Protein AF-V4AQN7-F1 (afdb_monomer_lite)

InterPro domains:
  IPR039289 Mitochondrial intermembrane space import and assembly protein 40 [PTHR21622] (12-92)

Radius of gyration: 16.26 Å; chains: 1; bounding box: 41×46×27 Å

Structure (mmCIF, N/CA/C/O backbone):
data_AF-V4AQN7-F1
#
_entry.id   AF-V4AQN7-F1
#
loop_
_atom_site.group_PDB
_atom_site.id
_atom_site.type_symbol
_atom_site.label_atom_id
_atom_site.label_alt_id
_atom_site.label_comp_id
_atom_site.label_asym_id
_atom_site.label_entity_id
_atom_site.label_seq_id
_atom_site.pdbx_PDB_ins_code
_atom_site.Cartn_x
_atom_site.Cartn_y
_atom_site.Cartn_z
_atom_site.occupancy
_atom_site.B_iso_or_equiv
_atom_site.auth_seq_id
_atom_site.auth_comp_id
_atom_site.auth_asym_id
_atom_site.auth_atom_id
_atom_site.pdbx_PDB_model_num
ATOM 1 N N . MET A 1 1 ? -16.331 34.236 0.352 1.00 46.38 1 MET A N 1
ATOM 2 C CA . MET A 1 1 ? -17.014 33.174 -0.407 1.00 46.38 1 MET A CA 1
ATOM 3 C C . MET A 1 1 ? -15.989 32.079 -0.625 1.00 46.38 1 MET A C 1
ATOM 5 O O . MET A 1 1 ? -15.220 32.165 -1.564 1.00 46.38 1 MET A O 1
ATOM 9 N N . LEU A 1 2 ? -15.871 31.141 0.316 1.00 46.72 2 LEU A N 1
ATOM 10 C CA . LEU A 1 2 ? -15.239 29.861 -0.000 1.00 46.72 2 LEU A CA 1
ATOM 11 C C . LEU A 1 2 ? -16.274 29.140 -0.860 1.00 46.72 2 LEU A C 1
ATOM 13 O O . LEU A 1 2 ? -17.396 28.944 -0.392 1.00 46.72 2 LEU A O 1
ATOM 17 N N . ASP A 1 3 ? -15.952 28.907 -2.131 1.00 49.44 3 ASP A N 1
ATOM 18 C CA . ASP A 1 3 ? -16.867 28.296 -3.088 1.00 49.44 3 ASP A CA 1
ATOM 19 C C . ASP A 1 3 ? -17.449 27.007 -2.504 1.00 49.44 3 ASP A C 1
ATOM 21 O O . ASP A 1 3 ? -16.729 26.063 -2.172 1.00 49.44 3 ASP A O 1
ATOM 25 N N . LEU A 1 4 ? -18.778 26.977 -2.393 1.00 51.75 4 LEU A N 1
ATOM 26 C CA . LEU A 1 4 ? -19.571 25.837 -1.926 1.00 51.75 4 LEU A CA 1
ATOM 27 C C . LEU A 1 4 ? -19.320 24.575 -2.781 1.00 51.75 4 LEU A C 1
ATOM 29 O O . LEU A 1 4 ? -19.612 23.462 -2.358 1.00 51.75 4 LEU A O 1
ATOM 33 N N . SER A 1 5 ? -18.697 24.749 -3.949 1.00 50.84 5 SER A N 1
ATOM 34 C CA . SER A 1 5 ? -18.167 23.713 -4.835 1.00 50.84 5 SER A CA 1
ATOM 35 C C . SER A 1 5 ? -17.038 22.876 -4.212 1.00 50.84 5 SER A C 1
ATOM 37 O O . SER A 1 5 ? -16.797 21.760 -4.660 1.00 50.84 5 SER A O 1
ATOM 39 N N . CYS A 1 6 ? -16.342 23.378 -3.185 1.00 52.09 6 CYS A N 1
ATOM 40 C CA . CYS A 1 6 ? -15.242 22.656 -2.538 1.00 52.09 6 CYS A CA 1
ATOM 41 C C . CYS A 1 6 ? -15.734 21.694 -1.439 1.00 52.09 6 CYS A C 1
ATOM 43 O O . CYS A 1 6 ? -15.094 20.682 -1.176 1.00 52.09 6 CYS A O 1
ATOM 45 N N . ALA A 1 7 ? -16.921 21.927 -0.864 1.00 50.00 7 ALA A N 1
ATOM 46 C CA . ALA A 1 7 ? -17.497 21.076 0.185 1.00 50.00 7 ALA A CA 1
ATOM 47 C C . ALA A 1 7 ? -17.873 19.658 -0.290 1.00 50.00 7 ALA A C 1
ATOM 49 O O . ALA A 1 7 ? -18.094 18.778 0.535 1.00 50.00 7 ALA A O 1
ATOM 50 N N . ILE A 1 8 ? -17.921 19.425 -1.606 1.00 55.62 8 ILE A N 1
ATOM 51 C CA . ILE A 1 8 ? -18.234 18.114 -2.195 1.00 55.62 8 ILE A CA 1
ATOM 52 C C . ILE A 1 8 ? -16.969 17.237 -2.323 1.00 55.62 8 ILE A C 1
ATOM 54 O O . ILE A 1 8 ? -17.073 16.019 -2.395 1.00 55.62 8 ILE A O 1
ATOM 58 N N . PHE A 1 9 ? -15.768 17.831 -2.290 1.00 52.25 9 PHE A N 1
ATOM 59 C CA . PHE A 1 9 ? -14.493 17.127 -2.503 1.00 52.25 9 PHE A CA 1
ATOM 60 C C . PHE A 1 9 ? -13.679 16.871 -1.223 1.00 52.25 9 PHE A C 1
ATOM 62 O O . PHE A 1 9 ? -12.627 16.240 -1.289 1.00 52.25 9 PHE A O 1
ATOM 69 N N . PHE A 1 10 ? -14.156 17.308 -0.053 1.00 58.03 10 PHE A N 1
ATOM 70 C CA . PHE A 1 10 ? -13.470 17.115 1.235 1.00 58.03 10 PHE A CA 1
ATOM 71 C C . PHE A 1 10 ? -13.925 15.868 2.005 1.00 58.03 10 PHE A C 1
ATOM 73 O O . PHE A 1 10 ? -13.850 15.835 3.233 1.00 58.03 10 PHE A O 1
ATOM 80 N N . SER A 1 11 ? -14.396 14.823 1.326 1.00 66.62 11 SER A N 1
ATOM 81 C CA . SER A 1 11 ? -14.492 13.518 1.981 1.00 66.62 11 SER A CA 1
ATOM 82 C C . SE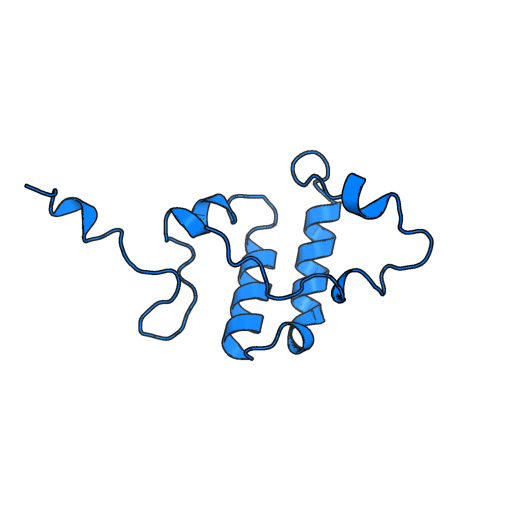R A 1 11 ? -13.073 13.084 2.366 1.00 66.62 11 SER A C 1
ATOM 84 O O . SER A 1 11 ? -12.188 13.013 1.510 1.00 66.62 11 SER A O 1
ATOM 86 N N . GLY A 1 12 ? -12.847 12.860 3.663 1.00 74.00 12 GLY A N 1
ATOM 87 C CA . GLY A 1 12 ? -11.546 12.471 4.209 1.00 74.00 12 GLY A CA 1
ATOM 88 C C . GLY A 1 12 ? -11.029 11.141 3.641 1.0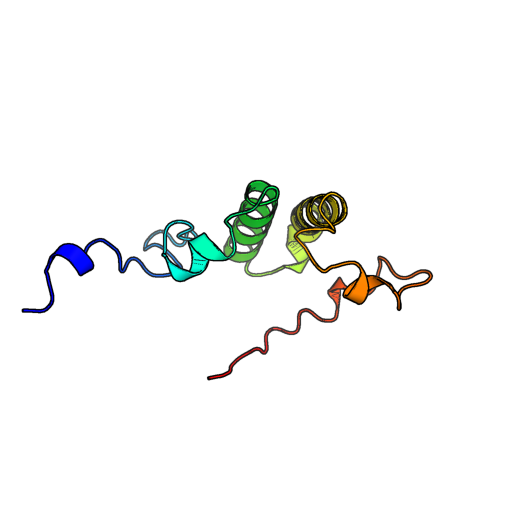0 74.00 12 GLY A C 1
ATOM 89 O O . GLY A 1 12 ? -11.712 10.501 2.839 1.00 74.00 12 GLY A O 1
ATOM 90 N N . PRO A 1 13 ? -9.827 10.696 4.050 1.00 78.00 13 PRO A N 1
ATOM 91 C CA . PRO A 1 13 ? -9.214 9.459 3.552 1.00 78.00 13 PRO A CA 1
ATOM 92 C C . PRO A 1 13 ? -9.996 8.191 3.929 1.00 78.00 13 PRO A C 1
ATOM 94 O O . PRO A 1 13 ? -9.795 7.144 3.319 1.00 78.00 13 PRO A O 1
ATOM 97 N N . VAL A 1 14 ? -10.900 8.286 4.905 1.00 83.50 14 VAL A N 1
ATOM 98 C CA . VAL A 1 14 ? -11.792 7.211 5.343 1.00 83.50 14 VAL A CA 1
ATOM 99 C C . VAL A 1 14 ? -13.223 7.742 5.325 1.00 83.50 14 VAL A C 1
ATOM 101 O O . VAL A 1 14 ? -13.481 8.855 5.785 1.00 83.50 14 VAL A O 1
ATOM 104 N N . LEU A 1 15 ? -14.133 6.961 4.752 1.00 84.25 15 LEU A N 1
ATOM 105 C CA . LEU A 1 15 ? -15.565 7.233 4.688 1.00 84.25 15 LEU A CA 1
ATOM 106 C C . LEU A 1 15 ? -16.245 6.932 6.032 1.00 84.25 15 LEU A C 1
ATOM 108 O O . LEU A 1 15 ? -15.720 6.188 6.859 1.00 84.25 15 LEU A O 1
ATOM 112 N N . ASP A 1 16 ? -17.465 7.435 6.224 1.00 84.38 16 ASP A N 1
ATOM 113 C CA . ASP A 1 16 ? -18.241 7.209 7.456 1.00 84.38 16 ASP A CA 1
ATOM 114 C C . ASP A 1 16 ? -18.547 5.721 7.717 1.00 84.38 16 ASP A C 1
ATOM 116 O O . ASP A 1 16 ? -18.778 5.314 8.854 1.00 84.38 16 ASP A O 1
ATOM 120 N N . ASN A 1 17 ? -18.528 4.892 6.667 1.00 84.12 17 ASN A N 1
ATOM 121 C CA . ASN A 1 17 ? -18.691 3.439 6.756 1.00 84.12 17 ASN A CA 1
ATOM 122 C C . ASN A 1 17 ? -17.386 2.696 7.125 1.00 84.12 17 ASN A C 1
ATOM 124 O O . ASN A 1 17 ? -17.411 1.477 7.283 1.00 84.12 17 ASN A O 1
ATOM 128 N N . GLY 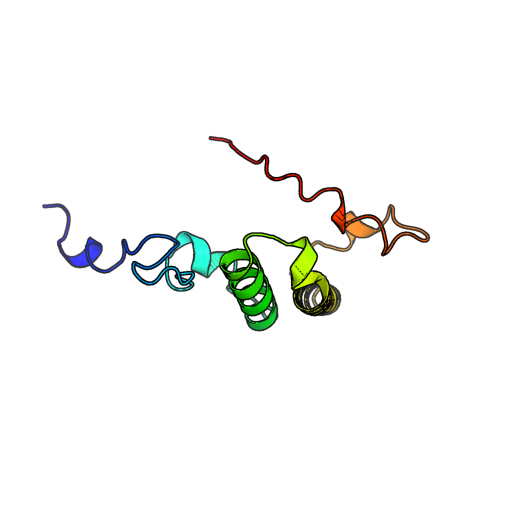A 1 18 ? -16.260 3.405 7.267 1.00 82.81 18 GLY A N 1
ATOM 129 C CA . GLY A 1 18 ? -14.947 2.841 7.581 1.00 82.81 18 GLY A CA 1
ATOM 130 C C . GLY A 1 18 ? -14.137 2.364 6.372 1.00 82.81 18 GLY A C 1
ATOM 131 O O . GLY A 1 18 ? -13.053 1.817 6.565 1.00 82.81 18 GLY A O 1
ATOM 132 N N . GLU A 1 19 ? -14.621 2.557 5.144 1.00 84.88 19 GLU A N 1
ATOM 133 C CA . GLU A 1 19 ? -13.888 2.218 3.919 1.00 84.88 19 GLU A CA 1
ATOM 134 C C . GLU A 1 19 ? -12.914 3.328 3.511 1.00 84.88 19 GLU A C 1
ATOM 136 O O . GLU A 1 19 ? -13.123 4.508 3.795 1.00 84.88 19 GLU A O 1
ATOM 141 N N . ILE A 1 20 ? -11.843 2.956 2.810 1.00 84.38 20 ILE A N 1
ATOM 142 C CA . ILE A 1 20 ? -10.857 3.918 2.314 1.00 84.38 20 ILE A CA 1
ATOM 143 C C . ILE A 1 20 ? -11.441 4.688 1.131 1.00 84.38 20 ILE A C 1
ATOM 145 O O . ILE A 1 20 ? -11.901 4.109 0.146 1.00 84.38 20 ILE A O 1
ATOM 149 N N . ASN A 1 21 ? -11.369 6.013 1.202 1.00 82.88 21 ASN A N 1
ATOM 150 C CA . ASN A 1 21 ? -11.781 6.888 0.120 1.00 82.88 21 ASN A CA 1
ATOM 151 C C . ASN A 1 21 ? -10.647 7.085 -0.895 1.00 82.88 21 ASN A C 1
ATOM 153 O O . ASN A 1 21 ? -9.859 8.030 -0.816 1.00 82.88 21 ASN A O 1
ATOM 157 N N . PHE A 1 22 ? -10.608 6.231 -1.913 1.00 81.94 22 PHE A N 1
ATOM 158 C CA . PHE A 1 22 ? -9.631 6.337 -2.999 1.00 81.94 22 PHE A CA 1
ATOM 159 C C . PHE A 1 22 ? -9.882 7.502 -3.978 1.00 81.94 22 PHE A C 1
ATOM 161 O O . PHE A 1 22 ? -9.121 7.667 -4.932 1.00 81.94 22 PHE A O 1
ATOM 168 N N . HIS A 1 23 ? -10.945 8.290 -3.777 1.00 78.06 23 HIS A N 1
ATOM 169 C CA . HIS A 1 23 ? -11.284 9.462 -4.591 1.00 78.06 23 HIS A CA 1
ATOM 170 C C . HIS A 1 23 ? -10.858 10.790 -3.949 1.00 78.06 23 HIS A C 1
ATOM 172 O O . HIS A 1 23 ? -11.031 11.843 -4.561 1.00 78.06 23 HIS A O 1
ATOM 178 N N . CYS A 1 24 ? -10.289 10.769 -2.739 1.00 73.69 24 CYS A N 1
ATOM 179 C CA . CYS A 1 24 ? -9.728 11.967 -2.120 1.00 73.69 24 CYS A CA 1
ATOM 180 C C . CYS A 1 24 ? -8.502 12.434 -2.920 1.00 73.69 24 CYS A C 1
ATOM 182 O O . CYS A 1 24 ? -7.592 11.638 -3.142 1.00 73.69 24 CYS A O 1
ATOM 184 N N . THR A 1 25 ? -8.447 13.705 -3.329 1.00 68.25 25 THR A N 1
ATOM 185 C CA . THR A 1 25 ? -7.394 14.255 -4.209 1.00 68.25 25 THR A CA 1
ATOM 186 C C . THR A 1 25 ? -5.966 13.925 -3.750 1.00 68.25 25 THR A C 1
ATOM 188 O O . THR A 1 25 ? -5.120 13.665 -4.597 1.00 68.25 25 THR A O 1
ATOM 191 N N . CYS A 1 26 ? -5.700 13.861 -2.438 1.00 62.25 26 CYS A N 1
ATOM 192 C CA . CYS A 1 26 ? -4.378 13.497 -1.901 1.00 62.25 26 CYS A CA 1
ATOM 193 C C . CYS A 1 26 ? -4.038 12.003 -2.036 1.00 62.25 26 CYS A C 1
ATOM 195 O O . CYS A 1 26 ? -2.883 11.643 -2.237 1.00 62.25 26 CYS A O 1
ATOM 197 N N . ALA A 1 27 ? -5.031 11.125 -1.903 1.00 63.94 27 ALA A N 1
ATOM 198 C CA . ALA A 1 27 ? -4.859 9.679 -2.027 1.00 63.94 27 ALA A CA 1
ATOM 199 C C . ALA A 1 27 ? -4.884 9.242 -3.502 1.00 63.94 27 ALA A C 1
ATOM 201 O O . ALA A 1 27 ? -4.124 8.374 -3.924 1.00 63.94 27 ALA A O 1
ATOM 202 N N . GLY A 1 28 ? -5.727 9.887 -4.310 1.00 62.41 28 GLY A N 1
ATOM 203 C CA . GLY A 1 28 ? -5.917 9.571 -5.722 1.00 62.41 28 GLY A CA 1
ATOM 204 C C . GLY A 1 28 ? -4.654 9.739 -6.565 1.00 62.41 28 GLY A C 1
ATOM 205 O O . GLY A 1 28 ? -4.471 8.980 -7.509 1.00 62.41 28 GLY A O 1
ATOM 206 N N . THR A 1 29 ? -3.762 10.667 -6.204 1.00 67.00 29 THR A N 1
ATOM 207 C CA . THR A 1 29 ? -2.470 10.858 -6.885 1.00 67.00 29 THR A CA 1
ATOM 208 C C . THR A 1 29 ? -1.449 9.773 -6.561 1.00 67.00 29 THR A C 1
ATOM 210 O O . THR A 1 29 ? -0.607 9.470 -7.396 1.00 67.00 29 THR A O 1
ATOM 213 N N . MET A 1 30 ? -1.508 9.171 -5.368 1.00 64.50 30 MET A N 1
ATOM 214 C CA . MET A 1 30 ? -0.599 8.077 -5.004 1.00 64.50 30 MET A CA 1
ATOM 215 C C . MET A 1 30 ? -1.054 6.744 -5.607 1.00 64.50 30 MET A C 1
ATOM 217 O O . MET A 1 30 ? -0.239 5.891 -5.934 1.00 64.50 30 MET A O 1
ATOM 221 N N . PHE A 1 31 ? -2.364 6.592 -5.816 1.00 72.88 31 PHE A N 1
ATOM 222 C CA . PHE A 1 31 ? -2.980 5.399 -6.401 1.00 72.88 31 PHE A CA 1
ATOM 223 C C . PHE A 1 31 ? -3.322 5.570 -7.887 1.00 72.88 31 PHE A C 1
ATOM 225 O O . PHE A 1 31 ? -4.175 4.852 -8.415 1.00 72.88 31 PHE A O 1
ATOM 232 N N . SER A 1 32 ? -2.697 6.531 -8.571 1.00 72.75 32 SER A N 1
ATOM 233 C CA . SER A 1 32 ? -2.771 6.674 -10.025 1.00 72.75 32 SER A CA 1
ATOM 234 C C . SER A 1 32 ? -1.536 6.037 -10.662 1.00 72.75 32 SER A C 1
ATOM 236 O O . SER A 1 32 ? -0.510 6.687 -10.830 1.00 72.75 32 SER A O 1
ATOM 238 N N . GLY A 1 33 ? -1.636 4.753 -10.993 1.00 83.12 33 GLY A N 1
ATOM 239 C CA . GLY A 1 33 ? -0.578 3.967 -11.626 1.00 83.12 33 GLY A CA 1
ATOM 240 C C . GLY A 1 33 ? -1.110 2.602 -12.073 1.00 83.12 33 GLY A C 1
ATOM 241 O O . GLY A 1 33 ? -2.259 2.281 -11.758 1.00 83.12 33 GLY A O 1
ATOM 242 N N . PRO A 1 34 ? -0.326 1.810 -12.822 1.00 89.31 34 PRO A N 1
ATOM 243 C CA . PRO A 1 34 ? -0.772 0.516 -13.340 1.00 89.31 34 PRO A CA 1
ATOM 244 C C . PRO A 1 34 ? -1.034 -0.525 -12.243 1.00 89.31 34 PRO A C 1
ATOM 246 O O . PRO A 1 34 ? -1.853 -1.406 -12.463 1.00 89.31 34 PRO A O 1
ATOM 249 N N . CYS A 1 35 ? -0.424 -0.369 -11.062 1.00 91.81 35 CYS A N 1
ATOM 250 C CA . CYS A 1 35 ? -0.598 -1.254 -9.902 1.00 91.81 35 CYS A CA 1
ATOM 251 C C . CYS A 1 35 ? -1.666 -0.774 -8.910 1.00 91.81 35 CYS A C 1
ATOM 253 O O . CYS A 1 35 ? -1.650 -1.095 -7.720 1.00 91.81 35 CYS A O 1
ATOM 255 N N . ASN A 1 36 ? -2.564 0.109 -9.348 1.00 87.69 36 ASN A N 1
ATOM 256 C CA . ASN A 1 36 ? -3.512 0.750 -8.445 1.00 87.69 36 ASN A CA 1
ATOM 257 C C . ASN A 1 36 ? -4.554 -0.208 -7.860 1.00 87.69 36 ASN A C 1
ATOM 259 O O . ASN A 1 36 ? -5.112 0.104 -6.809 1.00 87.69 36 ASN A O 1
ATOM 263 N N . ILE A 1 37 ? -4.850 -1.324 -8.523 1.00 91.94 37 ILE A N 1
ATOM 264 C CA . ILE A 1 37 ? -5.824 -2.311 -8.053 1.00 91.94 37 ILE A CA 1
ATOM 265 C C . ILE A 1 37 ? -5.238 -3.052 -6.852 1.00 91.94 37 ILE A C 1
ATOM 267 O O . ILE A 1 37 ? -5.852 -3.093 -5.791 1.00 91.94 37 ILE A O 1
ATOM 271 N N . GLU A 1 38 ? -4.008 -3.524 -6.987 1.00 92.25 38 GLU A N 1
ATOM 272 C CA . GLU A 1 38 ? -3.266 -4.285 -5.993 1.00 92.25 38 GLU A CA 1
ATOM 273 C C . GLU A 1 38 ? -2.996 -3.426 -4.749 1.00 92.25 38 GLU A C 1
ATOM 275 O O . GLU A 1 38 ? -3.210 -3.863 -3.616 1.00 92.25 38 GLU A O 1
ATOM 280 N N . ILE A 1 39 ? -2.635 -2.150 -4.949 1.00 89.44 39 ILE A N 1
ATOM 281 C CA . ILE A 1 39 ? -2.475 -1.191 -3.847 1.00 89.44 39 ILE A CA 1
ATOM 282 C C . ILE A 1 39 ? -3.806 -0.980 -3.104 1.00 89.44 39 ILE A C 1
ATOM 284 O O . ILE A 1 39 ? -3.838 -0.955 -1.871 1.00 89.44 39 ILE A O 1
ATOM 288 N N . ARG A 1 40 ? -4.927 -0.843 -3.826 1.00 89.44 40 ARG A N 1
ATOM 289 C CA . ARG A 1 40 ? -6.257 -0.690 -3.209 1.00 89.44 40 ARG A CA 1
ATOM 290 C C . ARG A 1 40 ? -6.640 -1.925 -2.403 1.00 89.44 40 ARG A C 1
ATOM 292 O O . ARG A 1 40 ? -7.138 -1.777 -1.291 1.00 89.44 40 ARG A O 1
ATOM 299 N N . GLU A 1 41 ? -6.381 -3.119 -2.924 1.00 91.81 41 GLU A N 1
ATOM 300 C CA . GLU A 1 41 ? -6.678 -4.381 -2.243 1.00 91.81 41 GLU A CA 1
ATOM 301 C C . GLU A 1 41 ? -5.882 -4.542 -0.946 1.00 91.81 41 GLU A C 1
ATOM 303 O O . GLU A 1 41 ? -6.465 -4.852 0.100 1.00 91.81 41 GLU A O 1
ATOM 308 N N . PHE A 1 42 ? -4.578 -4.257 -0.976 1.00 91.75 42 PHE A N 1
ATOM 309 C CA . PHE A 1 42 ? -3.741 -4.287 0.222 1.00 91.75 42 PHE A CA 1
ATOM 310 C C . PHE A 1 42 ? -4.225 -3.291 1.279 1.00 91.75 42 PHE A C 1
ATOM 312 O O . PHE A 1 42 ? -4.386 -3.649 2.449 1.00 91.75 42 PHE A O 1
ATOM 319 N N . LEU A 1 43 ? -4.522 -2.055 0.877 1.00 88.88 43 LEU A N 1
ATOM 320 C CA . LEU A 1 43 ? -4.997 -1.021 1.792 1.00 88.88 43 LEU A CA 1
ATOM 321 C C . LEU A 1 43 ? -6.367 -1.358 2.383 1.00 88.88 43 LEU A C 1
ATOM 323 O O . LEU A 1 43 ? -6.570 -1.201 3.587 1.00 88.88 43 LEU A O 1
ATOM 327 N N . THR A 1 44 ? -7.294 -1.874 1.576 1.00 90.25 44 THR A N 1
ATOM 328 C CA . THR A 1 44 ? -8.603 -2.329 2.056 1.00 90.25 44 THR A CA 1
ATOM 329 C C . THR A 1 44 ? -8.459 -3.464 3.069 1.00 90.25 44 THR A C 1
ATOM 331 O O . THR A 1 44 ? -9.109 -3.422 4.116 1.00 90.25 44 THR A O 1
ATOM 334 N N . CYS A 1 45 ? -7.591 -4.445 2.804 1.00 91.19 45 CYS A N 1
ATOM 335 C CA . CYS A 1 45 ? -7.312 -5.529 3.741 1.00 91.19 45 CYS A CA 1
ATOM 336 C C . CYS A 1 45 ? -6.699 -4.991 5.046 1.00 91.19 45 CYS A C 1
ATOM 338 O O . CYS A 1 45 ? -7.229 -5.230 6.133 1.00 91.19 45 CYS A O 1
ATOM 340 N N . SER A 1 46 ? -5.644 -4.180 4.938 1.00 89.00 46 SER A N 1
ATOM 341 C CA . SER A 1 46 ? -4.915 -3.628 6.083 1.00 89.00 46 SER A CA 1
ATOM 342 C C . SER A 1 46 ? -5.806 -2.755 6.971 1.00 89.00 46 SER A C 1
ATOM 344 O O . SER A 1 46 ? -5.755 -2.855 8.197 1.00 89.00 46 SER A O 1
ATOM 346 N N . ASN A 1 47 ? -6.694 -1.953 6.378 1.00 86.69 47 ASN A N 1
ATOM 347 C CA . ASN A 1 47 ? -7.651 -1.131 7.117 1.00 86.69 47 ASN A CA 1
ATOM 348 C C . ASN A 1 47 ? -8.732 -1.967 7.819 1.00 86.69 47 ASN A C 1
ATOM 350 O O . ASN A 1 47 ? -9.101 -1.666 8.956 1.00 86.69 47 ASN A O 1
ATOM 354 N N . LYS A 1 48 ? -9.211 -3.043 7.183 1.00 87.62 48 LYS A N 1
ATOM 355 C CA . LYS A 1 48 ? -10.193 -3.956 7.781 1.00 87.62 48 LYS A CA 1
ATOM 356 C C . LYS A 1 48 ? -9.610 -4.720 8.972 1.00 87.62 48 LYS A C 1
ATOM 358 O O . LYS A 1 48 ? -10.242 -4.781 10.026 1.00 87.62 48 LYS A O 1
ATOM 363 N N . ASP A 1 49 ? -8.407 -5.262 8.816 1.00 86.56 49 ASP A N 1
ATOM 364 C CA . ASP A 1 49 ? -7.762 -6.104 9.830 1.00 86.56 49 ASP A CA 1
ATOM 365 C C . ASP A 1 49 ? -6.885 -5.323 10.817 1.00 86.56 49 ASP A C 1
ATOM 367 O O . ASP A 1 49 ? -6.394 -5.893 11.800 1.00 86.56 49 ASP A O 1
ATOM 371 N N . LYS A 1 50 ? -6.717 -4.014 10.579 1.00 83.69 50 LYS A N 1
ATOM 372 C CA . LYS A 1 50 ? -5.861 -3.083 11.333 1.00 83.69 50 LYS A CA 1
ATOM 373 C C . LYS A 1 50 ? -4.422 -3.587 11.481 1.00 83.69 50 LYS A C 1
ATOM 375 O O . LYS A 1 50 ? -3.766 -3.314 12.485 1.00 83.69 50 LYS A O 1
ATOM 380 N N . SER A 1 51 ? -3.960 -4.384 10.522 1.00 84.56 51 SER A N 1
ATOM 381 C CA . SER A 1 51 ? -2.677 -5.0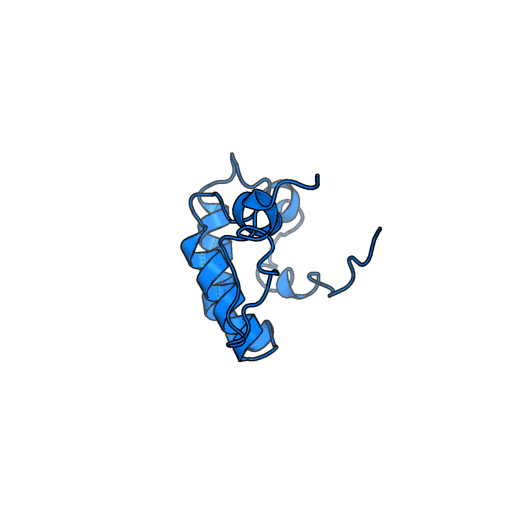77 10.574 1.00 84.56 51 SER A CA 1
ATOM 382 C C . SER A 1 51 ? -2.199 -5.414 9.159 1.00 84.56 51 SER A C 1
ATOM 384 O O . SER A 1 51 ? -2.826 -6.237 8.491 1.00 84.56 51 SER A O 1
ATOM 386 N N . PRO A 1 52 ? -1.069 -4.838 8.714 1.00 79.75 52 PRO A N 1
ATOM 387 C CA . PRO A 1 52 ? -0.440 -5.191 7.441 1.00 79.75 52 PRO A CA 1
ATOM 388 C C . PRO A 1 52 ? -0.014 -6.665 7.365 1.00 79.75 52 PRO A C 1
ATOM 390 O O . PRO A 1 52 ? -0.123 -7.292 6.318 1.00 79.75 52 PRO A O 1
ATOM 393 N N . GLU A 1 53 ? 0.414 -7.241 8.493 1.00 88.81 53 GLU A N 1
ATOM 394 C CA . GLU A 1 53 ? 0.945 -8.611 8.595 1.00 88.81 53 GLU A CA 1
ATOM 395 C C . GLU A 1 53 ? -0.085 -9.695 8.251 1.00 88.81 53 GLU A C 1
ATOM 397 O O . GLU A 1 53 ? 0.276 -10.821 7.916 1.00 88.81 53 GLU A O 1
ATOM 402 N N . LYS A 1 54 ? -1.378 -9.376 8.344 1.00 90.44 54 LYS A N 1
ATOM 403 C CA . LYS A 1 54 ? -2.464 -10.295 7.974 1.00 90.44 54 LYS A CA 1
ATOM 404 C C . LYS A 1 54 ? -2.808 -10.248 6.486 1.00 90.44 54 LYS A C 1
ATOM 406 O O . LYS A 1 54 ? -3.527 -11.118 6.012 1.00 90.44 54 LYS A O 1
ATOM 411 N N . CYS A 1 55 ? -2.263 -9.271 5.766 1.00 92.31 55 CYS A N 1
ATOM 412 C CA . CYS A 1 55 ? -2.565 -8.959 4.372 1.00 92.31 55 CYS A CA 1
ATOM 413 C C . CYS A 1 55 ? -1.337 -9.140 3.471 1.00 92.31 55 CYS A C 1
ATOM 415 O O . CYS A 1 55 ? -1.159 -8.426 2.484 1.00 92.31 55 CYS A O 1
ATOM 417 N N . MET A 1 56 ? -0.453 -10.073 3.841 1.00 91.19 56 MET A N 1
ATOM 418 C CA . MET A 1 56 ? 0.812 -10.303 3.140 1.00 91.19 56 MET A CA 1
ATOM 419 C C . MET A 1 56 ? 0.621 -10.798 1.706 1.00 91.19 56 MET A C 1
ATOM 421 O O . MET A 1 56 ? 1.448 -10.488 0.861 1.00 91.19 56 MET A O 1
ATOM 425 N N . GLU A 1 57 ? -0.466 -11.516 1.419 1.00 92.50 57 GLU A N 1
ATOM 426 C CA . GLU A 1 57 ? -0.791 -11.972 0.061 1.00 92.50 57 GLU A CA 1
ATOM 427 C C . GLU A 1 57 ? -1.061 -10.782 -0.873 1.00 92.50 57 GLU A C 1
ATOM 429 O O . GLU A 1 57 ? -0.505 -10.695 -1.965 1.00 92.50 57 GLU A O 1
ATOM 434 N N . GLN A 1 58 ? -1.853 -9.811 -0.412 1.00 92.00 58 GLN A N 1
ATOM 435 C CA . GLN A 1 58 ? -2.142 -8.586 -1.158 1.00 92.00 58 GLN A CA 1
ATOM 436 C C . GLN A 1 58 ? -0.904 -7.690 -1.252 1.00 92.00 58 GLN A C 1
ATOM 438 O O . GLN A 1 58 ? -0.675 -7.058 -2.280 1.00 92.00 58 GLN A O 1
ATOM 443 N N . PHE A 1 59 ? -0.087 -7.652 -0.195 1.00 90.19 59 PHE A N 1
ATOM 444 C CA . PHE A 1 59 ? 1.193 -6.947 -0.216 1.00 90.19 59 PHE A CA 1
ATOM 445 C C . PHE A 1 59 ? 2.146 -7.535 -1.261 1.00 90.19 59 PHE A C 1
ATOM 447 O O . PHE A 1 59 ? 2.771 -6.787 -2.005 1.00 90.19 59 PHE A O 1
ATOM 454 N N . GLU A 1 60 ? 2.246 -8.862 -1.346 1.00 91.25 60 GLU A N 1
ATOM 455 C CA . GLU A 1 60 ? 3.079 -9.545 -2.335 1.00 91.25 60 GLU A CA 1
ATOM 456 C C . GLU A 1 60 ? 2.581 -9.282 -3.761 1.00 91.25 60 GLU A C 1
ATOM 458 O O . GLU A 1 60 ? 3.386 -8.969 -4.632 1.00 91.25 60 GLU A O 1
ATOM 463 N N . ALA A 1 61 ? 1.266 -9.328 -3.998 1.00 91.94 61 ALA A N 1
ATOM 464 C CA . ALA A 1 61 ? 0.682 -8.990 -5.297 1.00 91.94 61 ALA A CA 1
ATOM 465 C C . ALA A 1 61 ? 0.991 -7.541 -5.714 1.00 91.94 61 ALA A C 1
ATOM 467 O O . ALA A 1 61 ? 1.433 -7.296 -6.836 1.00 91.94 61 ALA A O 1
ATOM 468 N N . MET A 1 62 ? 0.829 -6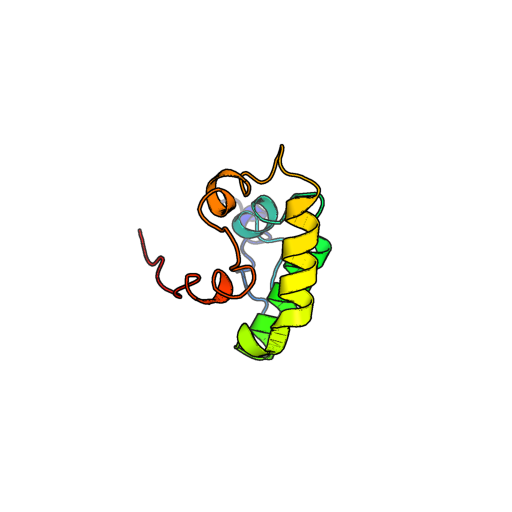.593 -4.786 1.00 91.12 62 MET A N 1
ATOM 469 C CA . MET A 1 62 ? 1.179 -5.186 -4.984 1.00 91.12 62 MET A CA 1
ATOM 470 C C . MET A 1 62 ? 2.663 -5.014 -5.305 1.00 91.12 62 MET A C 1
ATOM 472 O O . MET A 1 62 ? 3.013 -4.350 -6.278 1.00 91.12 62 MET A O 1
ATOM 476 N N . PHE A 1 63 ? 3.532 -5.642 -4.514 1.00 90.00 63 PHE A N 1
ATOM 477 C CA . PHE A 1 63 ? 4.975 -5.538 -4.677 1.00 90.00 63 PHE A CA 1
ATOM 478 C C . PHE A 1 63 ? 5.451 -6.156 -5.997 1.00 90.00 63 PHE A C 1
ATOM 480 O O . PHE A 1 63 ? 6.255 -5.556 -6.705 1.00 90.00 63 PHE A O 1
ATOM 487 N N . ASN A 1 64 ? 4.913 -7.320 -6.369 1.00 90.44 64 ASN A N 1
ATOM 488 C CA . ASN A 1 64 ? 5.210 -7.962 -7.647 1.00 90.44 64 ASN A CA 1
ATOM 489 C C . ASN A 1 64 ? 4.771 -7.101 -8.834 1.00 90.44 64 ASN A C 1
ATOM 491 O O . ASN A 1 64 ? 5.503 -7.021 -9.814 1.00 90.44 64 ASN A O 1
ATOM 495 N N . CYS A 1 65 ? 3.631 -6.412 -8.732 1.00 91.12 65 CYS A N 1
ATOM 496 C CA . CYS A 1 65 ? 3.223 -5.477 -9.772 1.00 91.12 65 CYS A CA 1
ATOM 497 C C . CYS A 1 65 ? 4.214 -4.313 -9.905 1.00 91.12 65 CYS A C 1
ATOM 499 O O . CYS A 1 65 ? 4.603 -3.972 -11.018 1.00 91.12 65 CYS A O 1
ATOM 501 N N . GLU A 1 66 ? 4.670 -3.713 -8.798 1.00 87.31 66 GLU A N 1
ATOM 502 C CA . GLU A 1 66 ? 5.639 -2.613 -8.881 1.00 87.31 66 GLU A CA 1
ATOM 503 C C . GLU A 1 66 ? 6.931 -3.053 -9.588 1.00 87.31 66 GLU A C 1
ATOM 505 O O . GLU A 1 66 ? 7.453 -2.289 -10.404 1.00 87.31 66 GLU A O 1
ATOM 510 N N . LEU A 1 67 ? 7.400 -4.292 -9.348 1.00 88.69 67 LEU A N 1
ATOM 511 C CA . LEU A 1 67 ? 8.587 -4.882 -9.997 1.00 88.69 67 LEU A CA 1
ATOM 512 C C . LEU A 1 67 ? 8.502 -4.919 -11.526 1.00 88.69 67 LEU A C 1
ATOM 514 O O . LEU A 1 67 ? 9.538 -4.795 -12.186 1.00 88.69 67 LEU A O 1
ATOM 518 N N . ASP A 1 68 ? 7.297 -5.046 -12.077 1.00 90.19 68 ASP A N 1
ATOM 519 C CA . ASP A 1 68 ? 7.064 -5.070 -13.521 1.00 90.19 68 ASP A CA 1
ATOM 520 C C . ASP A 1 68 ? 7.153 -3.675 -14.163 1.00 90.19 68 ASP A C 1
ATOM 522 O O . ASP A 1 68 ? 7.344 -3.572 -15.377 1.00 90.19 68 ASP A O 1
ATOM 526 N N . TYR A 1 69 ? 7.085 -2.598 -13.370 1.00 89.06 69 TYR A N 1
ATOM 527 C CA . TYR A 1 69 ? 7.105 -1.212 -13.854 1.00 89.06 69 TYR A CA 1
ATOM 528 C C . TYR A 1 69 ? 8.231 -0.359 -13.229 1.00 89.06 69 TYR A C 1
ATOM 530 O O . TYR A 1 69 ? 7.978 0.712 -12.662 1.00 89.06 69 TYR A O 1
ATOM 538 N N . PRO A 1 70 ? 9.504 -0.769 -13.372 1.00 84.56 70 PRO A N 1
ATOM 539 C CA . PRO A 1 70 ? 10.641 -0.113 -12.727 1.00 84.56 70 PRO A CA 1
ATOM 540 C C . PRO A 1 70 ? 10.966 1.280 -13.289 1.00 84.56 70 PRO A C 1
ATOM 542 O O . PRO A 1 70 ? 11.730 2.022 -12.686 1.00 84.56 70 PRO A O 1
ATOM 545 N N . GLU A 1 71 ? 10.443 1.635 -14.465 1.00 84.75 71 GLU A N 1
ATOM 546 C CA . GLU A 1 71 ? 10.605 2.976 -15.045 1.00 84.75 71 GLU A CA 1
ATOM 547 C C . GLU A 1 71 ? 9.742 4.055 -14.377 1.00 84.75 71 GLU A C 1
ATOM 549 O O . GLU A 1 71 ? 10.026 5.243 -14.527 1.00 84.75 71 GLU A O 1
ATOM 554 N N . ILE A 1 72 ? 8.680 3.657 -13.675 1.00 84.31 72 ILE A N 1
ATOM 555 C CA . ILE A 1 72 ? 7.745 4.573 -13.005 1.00 84.31 72 ILE A CA 1
ATOM 556 C C . ILE A 1 72 ? 7.717 4.366 -11.489 1.00 84.31 72 ILE A C 1
ATOM 558 O O . ILE A 1 72 ? 7.429 5.313 -10.759 1.00 84.31 72 ILE A O 1
ATOM 562 N N . TYR A 1 73 ? 8.041 3.161 -11.015 1.00 83.06 73 TYR A N 1
ATOM 563 C CA . TYR A 1 73 ? 8.283 2.871 -9.611 1.00 83.06 73 TYR A CA 1
ATOM 564 C C . TYR A 1 73 ? 9.788 2.708 -9.419 1.00 83.06 73 TYR A C 1
ATOM 566 O O . TYR A 1 73 ? 10.392 1.752 -9.899 1.00 83.06 73 TYR A O 1
ATOM 574 N N . ASP A 1 74 ? 10.407 3.654 -8.716 1.00 74.25 74 ASP A N 1
ATOM 575 C CA . ASP A 1 74 ? 11.849 3.653 -8.457 1.00 74.25 74 ASP A CA 1
ATOM 576 C C . ASP A 1 74 ? 12.188 2.700 -7.294 1.00 74.25 74 ASP A C 1
ATOM 578 O O . ASP A 1 74 ? 12.531 3.079 -6.171 1.00 74.25 74 ASP A O 1
ATOM 582 N N . ILE A 1 75 ? 11.932 1.417 -7.537 1.00 70.88 75 ILE A N 1
ATOM 583 C CA . ILE A 1 75 ? 12.081 0.313 -6.578 1.00 70.88 75 ILE A CA 1
ATOM 584 C C . ILE A 1 75 ? 13.408 -0.426 -6.744 1.00 70.88 75 ILE A C 1
ATOM 586 O O . ILE A 1 75 ? 13.833 -1.107 -5.815 1.00 70.88 75 ILE A O 1
ATOM 590 N N . LYS A 1 76 ? 14.097 -0.278 -7.884 1.00 59.66 76 LYS A N 1
ATOM 591 C CA . LYS A 1 76 ? 15.398 -0.924 -8.127 1.00 59.66 76 LYS A CA 1
ATOM 592 C C . LYS A 1 76 ? 16.479 -0.397 -7.187 1.00 59.66 76 LYS A C 1
ATOM 594 O O . LYS A 1 76 ? 17.140 -1.201 -6.540 1.00 59.66 76 LYS A O 1
ATOM 599 N N . ASP A 1 77 ? 16.547 0.915 -6.979 1.00 56.41 77 ASP A N 1
ATOM 600 C CA . ASP A 1 77 ? 17.476 1.531 -6.018 1.00 56.41 77 ASP A CA 1
ATOM 601 C C . ASP A 1 77 ? 17.199 1.096 -4.567 1.00 56.41 77 ASP A C 1
ATOM 603 O O . ASP A 1 77 ? 18.101 1.050 -3.730 1.00 56.41 77 ASP A O 1
ATOM 607 N N . LYS A 1 78 ? 15.955 0.700 -4.262 1.00 56.94 78 LYS A N 1
ATOM 608 C CA . LYS A 1 78 ? 15.570 0.125 -2.961 1.00 56.94 78 LYS A CA 1
ATOM 609 C C . LYS A 1 78 ? 15.932 -1.361 -2.830 1.00 56.94 78 LYS A C 1
ATOM 611 O O . LYS A 1 78 ? 15.876 -1.902 -1.727 1.00 56.94 78 LYS A O 1
ATOM 616 N N . LEU A 1 79 ? 16.294 -2.020 -3.933 1.00 54.97 79 LEU A N 1
ATOM 617 C CA . LEU A 1 79 ? 16.569 -3.456 -4.028 1.00 54.97 79 LEU A CA 1
ATOM 618 C C . LEU A 1 79 ? 18.042 -3.794 -4.300 1.00 54.97 79 LEU A C 1
ATOM 620 O O . LEU A 1 79 ? 18.458 -4.901 -3.970 1.00 54.97 79 LEU A O 1
ATOM 624 N N . GLU A 1 80 ? 18.860 -2.867 -4.811 1.00 48.38 80 GLU A N 1
ATOM 625 C CA . GLU A 1 80 ? 20.292 -3.093 -5.112 1.00 48.38 80 GLU A CA 1
ATOM 626 C C . GLU A 1 80 ? 21.194 -3.338 -3.875 1.00 48.38 80 GLU A C 1
ATOM 628 O O . GLU A 1 80 ? 22.395 -3.564 -4.005 1.00 48.38 80 GLU A O 1
ATOM 633 N N . GLY A 1 81 ? 20.629 -3.379 -2.664 1.00 43.97 81 GLY A N 1
ATOM 634 C CA . GLY A 1 81 ? 21.289 -3.864 -1.442 1.00 43.97 81 GLY A CA 1
ATOM 635 C C . GLY A 1 81 ? 20.837 -5.256 -0.974 1.00 43.97 81 GLY A C 1
ATOM 636 O O . GLY A 1 81 ? 21.141 -5.640 0.157 1.00 43.97 81 GLY A O 1
ATOM 637 N N . VAL A 1 82 ? 20.061 -5.987 -1.783 1.00 44.81 82 VAL A N 1
ATOM 638 C CA . VAL A 1 82 ? 19.312 -7.183 -1.362 1.00 44.81 82 VAL A CA 1
ATOM 639 C C . VAL A 1 82 ? 19.746 -8.424 -2.151 1.00 44.81 82 VAL A C 1
ATOM 641 O O . VAL A 1 82 ? 18.959 -9.032 -2.870 1.00 44.81 82 VAL A O 1
ATOM 644 N N . ASP A 1 83 ? 20.991 -8.862 -1.959 1.00 44.25 83 ASP A N 1
ATOM 645 C CA . ASP A 1 83 ? 21.322 -10.278 -2.157 1.00 44.25 83 ASP A CA 1
ATOM 646 C C . ASP A 1 83 ? 20.658 -11.095 -1.020 1.00 44.25 83 ASP A C 1
ATOM 648 O O . ASP A 1 83 ? 20.825 -10.817 0.173 1.00 44.25 83 ASP A O 1
ATOM 652 N N . ASP A 1 84 ? 19.838 -12.077 -1.406 1.00 46.44 84 ASP A N 1
ATOM 653 C CA . ASP A 1 84 ? 19.190 -13.109 -0.573 1.00 46.44 84 ASP A CA 1
ATOM 654 C C . ASP A 1 84 ? 18.117 -12.699 0.465 1.00 46.44 84 ASP A C 1
ATOM 656 O O . ASP A 1 84 ? 17.783 -13.498 1.349 1.00 46.44 84 ASP A O 1
ATOM 660 N N . LYS A 1 85 ? 17.497 -11.508 0.398 1.00 38.34 85 LYS A N 1
ATOM 661 C CA . LYS A 1 85 ? 16.448 -11.119 1.376 1.00 38.34 85 LYS A CA 1
ATOM 662 C C . LYS A 1 85 ? 15.189 -10.452 0.822 1.00 38.34 85 LYS A C 1
ATOM 664 O O . LYS A 1 85 ? 14.733 -9.445 1.358 1.00 38.34 85 LYS A O 1
ATOM 669 N N . ALA A 1 86 ? 14.477 -11.165 -0.049 1.00 43.31 86 ALA A N 1
ATOM 670 C CA . ALA A 1 86 ? 13.020 -11.006 -0.196 1.00 43.31 86 ALA A CA 1
ATOM 671 C C . ALA A 1 86 ? 12.256 -11.111 1.156 1.00 43.31 86 ALA A C 1
ATOM 673 O O . ALA A 1 86 ? 11.121 -10.677 1.290 1.00 43.31 86 ALA A O 1
ATOM 674 N N . SER A 1 87 ? 12.899 -11.640 2.207 1.00 40.12 87 SER A N 1
ATOM 675 C CA . SER A 1 87 ? 12.319 -11.843 3.540 1.00 40.12 87 SER A CA 1
ATOM 676 C C . SER A 1 87 ? 12.439 -10.654 4.521 1.00 40.12 87 SER A C 1
ATOM 678 O O . SER A 1 87 ? 11.939 -10.777 5.642 1.00 40.12 87 SER A O 1
ATOM 680 N N . LYS A 1 88 ? 13.113 -9.533 4.198 1.00 37.56 88 LYS A N 1
ATOM 681 C CA . LYS A 1 88 ? 13.361 -8.458 5.196 1.00 37.56 88 LYS A CA 1
ATOM 682 C C . LYS A 1 88 ? 12.772 -7.077 4.902 1.00 37.56 88 LYS A C 1
ATOM 684 O O . LYS A 1 88 ? 12.655 -6.317 5.858 1.00 37.56 88 LYS A O 1
ATOM 689 N N . THR A 1 89 ? 12.332 -6.769 3.686 1.00 38.38 89 THR A N 1
ATOM 690 C CA . THR A 1 89 ? 11.766 -5.440 3.359 1.00 38.38 89 THR A CA 1
ATOM 691 C C . THR A 1 89 ? 10.409 -5.177 4.032 1.00 38.38 89 THR A C 1
ATOM 693 O O . THR A 1 89 ? 10.008 -4.035 4.206 1.00 38.38 89 THR A O 1
ATOM 696 N N . VAL A 1 90 ? 9.754 -6.220 4.556 1.00 43.62 90 VAL A N 1
ATOM 697 C CA . VAL A 1 90 ? 8.562 -6.111 5.425 1.00 43.62 90 VAL A CA 1
ATOM 698 C C . VAL A 1 90 ? 8.876 -5.440 6.779 1.00 43.62 90 VAL A C 1
ATOM 700 O O . VAL A 1 90 ? 7.966 -5.005 7.474 1.00 43.62 90 VAL A O 1
ATOM 703 N N . LYS A 1 91 ? 10.151 -5.336 7.186 1.00 37.69 91 LYS A N 1
ATOM 704 C CA . LYS A 1 91 ? 10.542 -4.822 8.515 1.00 37.69 91 LYS A CA 1
ATOM 705 C C . LYS A 1 91 ? 10.911 -3.337 8.560 1.00 37.69 91 LYS A C 1
ATOM 707 O O . LYS A 1 91 ? 11.268 -2.868 9.632 1.00 37.69 91 LYS A O 1
ATOM 712 N N . GLU A 1 92 ? 10.813 -2.619 7.445 1.00 37.69 92 GLU A N 1
ATOM 713 C CA . GLU A 1 92 ? 11.141 -1.185 7.371 1.00 37.69 92 GLU A CA 1
ATOM 714 C C . GLU A 1 92 ? 10.010 -0.372 6.717 1.00 37.69 92 GLU A C 1
ATOM 716 O O . GLU A 1 92 ? 10.231 0.627 6.048 1.00 37.69 92 GLU A O 1
ATOM 721 N N . LEU A 1 93 ? 8.763 -0.806 6.920 1.00 42.66 93 LEU A N 1
ATOM 722 C CA . LEU A 1 93 ? 7.601 0.085 6.923 1.00 42.66 93 LEU A CA 1
ATOM 723 C C . LEU A 1 93 ? 7.239 0.327 8.392 1.00 42.66 93 LEU A C 1
ATOM 725 O O . LEU A 1 93 ? 6.220 -0.145 8.895 1.00 42.66 93 LEU A O 1
ATOM 729 N N . ASP A 1 94 ? 8.155 0.986 9.101 1.00 35.44 94 ASP A N 1
ATOM 730 C CA . ASP A 1 94 ? 7.899 1.521 10.434 1.00 35.44 94 ASP A CA 1
ATOM 731 C C . ASP A 1 94 ? 6.781 2.581 10.303 1.00 35.44 94 ASP A C 1
ATOM 733 O O . ASP A 1 94 ? 6.882 3.461 9.440 1.00 35.44 94 ASP A O 1
ATOM 737 N N . PRO A 1 95 ? 5.688 2.514 11.086 1.00 40.44 95 PRO A N 1
ATOM 738 C CA . PRO A 1 95 ? 4.574 3.468 11.061 1.00 40.44 95 PRO A CA 1
ATOM 739 C C . PRO A 1 95 ? 4.925 4.859 11.635 1.00 40.44 95 PRO A C 1
ATOM 741 O O . PRO A 1 95 ? 4.110 5.483 12.316 1.00 40.44 95 PRO A O 1
ATOM 744 N N . GLU A 1 96 ? 6.108 5.388 11.325 1.00 40.53 96 GLU A N 1
ATOM 745 C CA . GLU A 1 96 ? 6.51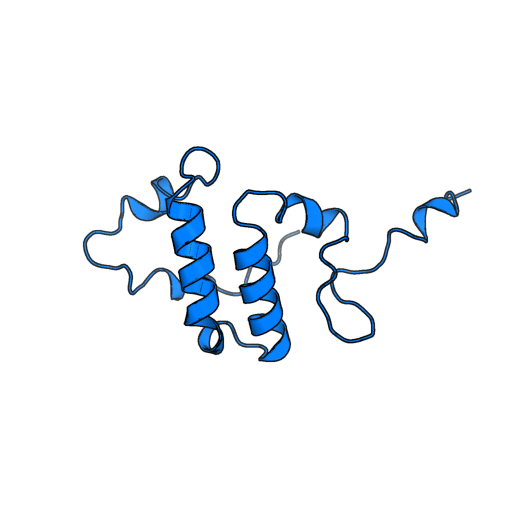6 6.755 11.638 1.00 40.53 96 GLU A CA 1
ATOM 746 C C . GLU A 1 96 ? 6.988 7.486 10.375 1.00 40.53 96 GLU A C 1
ATOM 748 O O . GLU A 1 96 ? 8.170 7.622 10.082 1.00 40.53 96 GLU A O 1
ATOM 753 N N . THR A 1 97 ? 6.041 8.069 9.643 1.00 31.62 97 THR A N 1
ATOM 754 C CA . THR A 1 97 ? 6.295 9.381 9.031 1.00 31.62 97 THR A CA 1
ATOM 755 C C . THR A 1 97 ? 5.193 10.322 9.473 1.00 31.62 97 THR A C 1
ATOM 757 O O . THR A 1 97 ? 4.214 10.606 8.789 1.00 31.62 97 THR A O 1
ATOM 760 N N . LYS A 1 98 ? 5.352 10.756 10.718 1.00 45.22 98 LYS A N 1
ATOM 761 C CA . LYS A 1 98 ? 4.800 12.001 11.214 1.00 45.22 98 LYS A CA 1
ATOM 762 C C . LYS A 1 98 ? 5.817 13.090 10.865 1.00 45.22 98 LYS A C 1
ATOM 764 O O . LYS A 1 98 ? 6.786 13.231 11.589 1.00 45.22 98 LYS A O 1
ATOM 769 N N . GLU A 1 99 ? 5.611 13.828 9.781 1.00 38.16 99 GLU A N 1
ATOM 770 C CA . GLU A 1 99 ? 6.199 15.160 9.528 1.00 38.16 99 GLU A CA 1
ATOM 771 C C . GLU A 1 99 ? 5.544 15.707 8.246 1.00 38.16 99 GLU A C 1
ATOM 773 O O . GLU A 1 99 ? 5.434 14.977 7.269 1.00 38.16 99 GLU A O 1
ATOM 778 N N . SER A 1 100 ? 5.036 16.933 8.153 1.00 35.19 100 SER A N 1
ATOM 779 C CA . SER A 1 100 ? 5.090 18.092 9.037 1.00 35.19 100 SER A CA 1
ATOM 780 C C . SER A 1 100 ? 3.929 19.039 8.724 1.00 35.19 100 SER A C 1
ATOM 782 O O . SER A 1 100 ? 3.324 18.905 7.637 1.00 35.19 100 SER A O 1
#

Sequence (100 aa):
MLDLSCAIFFSGPVLDNGEINFHCTCAGTMFSGPCNIEIREFLTCSNKDKSPEKCMEQFEAMFNCELDYPEIYDIKDKLEGVDDKASKTVKELDPETKES

Foldseek 3Di:
DPPPVVVVQPQDQAHPVQAGDCSRPVNVVVLPDPLNVLVNQLVRVCSVVVHSVVSVVSVVSSVVVLVVPCVVRVCVVVCVVDDPPPPPPVPPPDPDPPDD

Secondary structure (DSSP, 8-state):
---TTSTTT---SB-TTS-B-TTSHHHHTTT-STTHHHHHHHHHHHHHHT-GGG-HHHHHHHHHHHHH-TTTS--STTTTT-SS-TTTGGG---S-----

pLDDT: mean 70.4, std 19.94, range [31.62, 92.5]

Organism: Lottia gigantea (NCBI:txid225164)